Protein AF-A0AAV6VQJ6-F1 (afdb_monomer_lite)

Foldseek 3Di:
DLPDADPDQPCDAPDDDDDPDDDDDDDPPDDPPDDPSNVRYNRVSNVCVVLVADPVCVVPDPVCLVVDPSNVVVVVSVVPPDVDVCVVVVVVVVVVVCVVVQPDDVSVVVVVVVVVVVCVVVPDNPDDPPPDD

pLDDT: mean 76.26, std 13.84, range [36.31, 96.25]

Radius of gyration: 20.26 Å; chains: 1; bounding box: 45×43×51 Å

Secondary structure (DSSP, 8-state):
--S---SS--SS-SS--BTTBSS----TT--TT--GGGG--GGGGHHHHHTT---GGGGS-GGGGGG-HHHHHHHHHHHHS----HHHHHHHHHHHHHHHH-SSHHHHHHHHHHHHHHHHHS--TTSPPPP--

Organism: NCBI:txid931172

Structure (mmCIF, N/CA/C/O backbone):
data_AF-A0AAV6VQJ6-F1
#
_entry.id   AF-A0AAV6VQJ6-F1
#
loop_
_atom_site.group_PDB
_atom_site.id
_atom_site.type_symbol
_atom_site.label_atom_id
_atom_site.label_alt_id
_atom_site.label_comp_id
_atom_site.label_asym_id
_atom_site.label_entity_id
_atom_site.label_seq_id
_atom_site.pdbx_PDB_ins_code
_atom_site.Cartn_x
_atom_site.Cartn_y
_atom_site.Cartn_z
_atom_site.occupancy
_atom_site.B_iso_or_equiv
_atom_site.auth_seq_id
_atom_site.auth_comp_id
_atom_site.auth_asym_id
_atom_site.auth_atom_id
_atom_site.pdbx_PDB_model_num
ATOM 1 N N . MET A 1 1 ? 13.863 0.541 -2.433 1.00 48.75 1 MET A N 1
ATOM 2 C CA . MET A 1 1 ? 13.119 -0.303 -3.392 1.00 48.75 1 MET A CA 1
ATOM 3 C C . MET A 1 1 ? 12.646 -1.558 -2.676 1.00 48.75 1 MET A C 1
ATOM 5 O O . MET A 1 1 ? 13.287 -1.912 -1.695 1.00 48.75 1 MET A O 1
ATOM 9 N N . LEU A 1 2 ? 11.518 -2.156 -3.088 1.00 57.62 2 LEU A N 1
ATOM 10 C CA . LEU A 1 2 ? 10.940 -3.379 -2.498 1.00 57.62 2 LEU A CA 1
ATOM 11 C C . LEU A 1 2 ? 12.038 -4.437 -2.327 1.00 57.62 2 LEU A C 1
ATOM 13 O O . LEU A 1 2 ? 12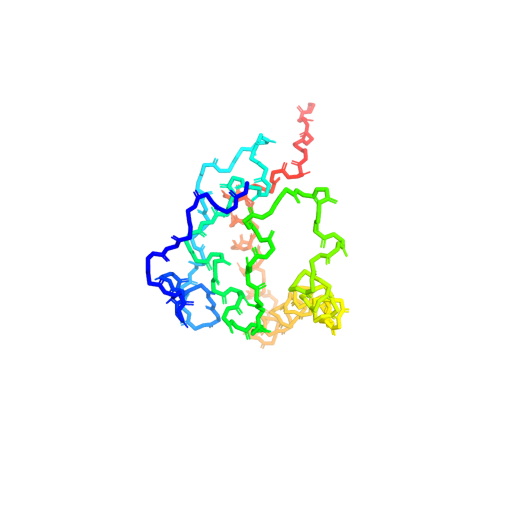.526 -4.978 -3.311 1.00 57.62 2 LEU A O 1
ATOM 17 N N . THR A 1 3 ? 12.487 -4.658 -1.092 1.00 57.19 3 THR A N 1
ATOM 18 C CA . THR A 1 3 ? 13.879 -5.062 -0.847 1.00 57.19 3 THR A CA 1
ATOM 19 C C . THR A 1 3 ? 14.221 -6.469 -1.321 1.00 57.19 3 THR A C 1
ATOM 21 O O . THR A 1 3 ? 15.392 -6.746 -1.526 1.00 57.19 3 THR A O 1
ATOM 24 N N . VAL A 1 4 ? 13.232 -7.339 -1.537 1.00 64.50 4 VAL A N 1
ATOM 25 C CA . VAL A 1 4 ? 13.385 -8.643 -2.198 1.00 64.50 4 VAL A CA 1
ATOM 26 C C . VAL A 1 4 ? 12.017 -9.032 -2.769 1.00 64.50 4 VAL A C 1
ATOM 28 O O . VAL A 1 4 ? 11.021 -8.994 -2.035 1.00 64.50 4 VAL A O 1
ATOM 31 N N . LYS A 1 5 ? 11.943 -9.393 -4.058 1.00 72.94 5 LYS A N 1
ATOM 32 C CA . LYS A 1 5 ? 10.757 -10.071 -4.605 1.00 72.94 5 LYS A CA 1
ATOM 33 C C . LYS A 1 5 ? 10.690 -11.470 -3.981 1.00 72.94 5 LYS A C 1
ATOM 35 O O . LYS A 1 5 ? 11.670 -12.196 -4.098 1.00 72.94 5 LYS A O 1
ATOM 40 N N . PRO A 1 6 ? 9.602 -11.848 -3.290 1.00 73.81 6 PRO A N 1
ATOM 41 C CA . PRO A 1 6 ? 9.490 -13.189 -2.730 1.00 73.81 6 PRO A CA 1
ATOM 42 C C . PRO A 1 6 ? 9.526 -14.245 -3.842 1.00 73.81 6 PRO A C 1
ATOM 44 O O . PRO A 1 6 ? 8.965 -14.025 -4.914 1.00 73.81 6 PRO A O 1
ATOM 47 N N . ASP A 1 7 ? 10.158 -15.389 -3.565 1.00 72.62 7 ASP A N 1
ATOM 48 C CA . ASP A 1 7 ? 10.322 -16.489 -4.532 1.00 72.62 7 ASP A CA 1
ATOM 49 C C . ASP A 1 7 ? 8.979 -17.054 -5.018 1.00 72.62 7 ASP A C 1
ATOM 51 O O . ASP A 1 7 ? 8.844 -17.502 -6.154 1.00 72.62 7 ASP A O 1
ATOM 55 N N . THR A 1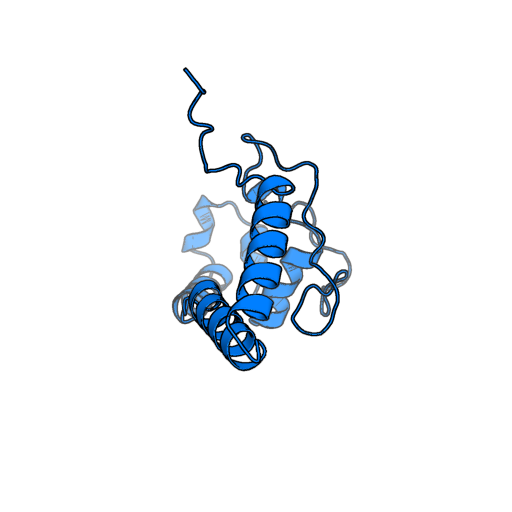 8 ? 7.964 -17.005 -4.155 1.00 72.81 8 THR A N 1
ATOM 56 C CA . THR A 1 8 ? 6.573 -17.320 -4.481 1.00 72.81 8 THR A CA 1
ATOM 57 C C . THR A 1 8 ? 5.748 -16.044 -4.556 1.00 72.81 8 THR A C 1
ATOM 59 O O . THR A 1 8 ? 5.759 -15.249 -3.609 1.00 72.81 8 THR A O 1
ATOM 62 N N . ASP A 1 9 ? 4.976 -15.889 -5.633 1.00 71.69 9 ASP A N 1
ATOM 63 C CA . ASP A 1 9 ? 4.040 -14.776 -5.780 1.00 71.69 9 ASP A CA 1
ATOM 64 C C . ASP A 1 9 ? 3.060 -14.731 -4.598 1.00 71.69 9 ASP A C 1
ATOM 66 O O . ASP A 1 9 ? 2.404 -15.717 -4.248 1.00 71.69 9 ASP A O 1
ATOM 70 N N . VAL A 1 10 ? 2.964 -13.560 -3.965 1.00 76.88 10 VAL A N 1
ATOM 71 C CA . VAL A 1 10 ? 2.080 -13.339 -2.817 1.00 76.88 10 VAL A CA 1
ATOM 72 C C . VAL A 1 10 ? 0.656 -13.163 -3.331 1.00 76.88 10 VAL A C 1
ATOM 74 O O . VAL A 1 10 ? 0.253 -12.072 -3.727 1.00 76.88 10 VAL A O 1
ATOM 77 N N . THR A 1 11 ? -0.111 -14.249 -3.316 1.00 77.44 11 THR A N 1
ATOM 78 C CA . THR A 1 11 ? -1.537 -14.257 -3.685 1.00 77.44 11 THR A CA 1
ATOM 79 C C . THR A 1 11 ? -2.454 -13.981 -2.497 1.00 77.44 11 THR A C 1
ATOM 81 O O . THR A 1 11 ? -3.617 -13.634 -2.682 1.00 77.44 11 THR A O 1
ATOM 84 N N . ILE A 1 12 ? -1.947 -14.127 -1.270 1.00 79.06 12 ILE A N 1
ATOM 85 C CA . ILE A 1 12 ? -2.665 -13.867 -0.019 1.00 79.06 12 ILE A CA 1
ATOM 86 C C . ILE A 1 12 ? -1.676 -13.221 0.972 1.00 79.06 12 ILE A C 1
ATOM 88 O O . ILE A 1 12 ? -0.579 -13.757 1.141 1.00 79.06 12 ILE A O 1
ATOM 92 N N . PRO A 1 13 ? -2.036 -12.118 1.659 1.00 74.50 13 PRO A N 1
ATOM 93 C CA . PRO A 1 13 ? -1.202 -11.525 2.706 1.00 74.50 13 PRO A CA 1
ATOM 94 C C . PRO A 1 13 ? -0.948 -12.494 3.863 1.00 74.50 13 PRO A C 1
ATOM 96 O O . PRO A 1 13 ? -1.869 -13.178 4.318 1.00 74.50 13 PRO A O 1
ATOM 99 N N . THR A 1 14 ? 0.281 -12.505 4.385 1.00 72.19 14 THR A N 1
ATOM 100 C CA . THR A 1 14 ? 0.636 -13.317 5.560 1.00 72.19 14 THR A CA 1
ATOM 101 C C . THR A 1 14 ? -0.066 -12.831 6.823 1.00 72.19 14 THR A C 1
ATOM 103 O O . THR A 1 14 ? -0.502 -13.647 7.633 1.00 72.19 14 THR A O 1
ATOM 106 N N . ASN A 1 15 ? -0.249 -11.516 6.967 1.00 66.25 15 ASN A N 1
ATOM 107 C CA . ASN A 1 15 ? -1.065 -10.944 8.028 1.00 66.25 15 ASN A CA 1
ATOM 108 C C . ASN A 1 15 ? -2.333 -10.307 7.452 1.00 66.25 15 ASN A C 1
ATOM 110 O O . ASN A 1 15 ? -2.285 -9.295 6.754 1.00 66.25 15 ASN A O 1
ATOM 114 N N . ARG A 1 16 ? -3.495 -10.881 7.775 1.00 61.31 16 ARG A N 1
ATOM 115 C CA . ARG A 1 16 ? -4.797 -10.295 7.436 1.00 61.31 16 ARG A CA 1
ATOM 116 C C . ARG A 1 16 ? -5.187 -9.301 8.522 1.00 61.31 16 ARG A C 1
ATOM 118 O O . ARG A 1 16 ? -5.637 -9.701 9.590 1.00 61.31 16 ARG A O 1
ATOM 125 N N . PHE A 1 17 ? -5.014 -8.013 8.255 1.00 58.94 17 PHE A N 1
ATOM 126 C CA . PHE A 1 17 ? -5.542 -6.952 9.109 1.00 58.94 17 PHE A CA 1
ATOM 127 C C . PHE A 1 17 ? -6.772 -6.346 8.422 1.00 58.94 17 PHE A C 1
ATOM 129 O O . PHE A 1 17 ? -6.664 -5.842 7.306 1.00 58.94 17 PHE A O 1
ATOM 136 N N . GLY A 1 18 ? -7.951 -6.443 9.044 1.00 55.69 18 GLY A N 1
ATOM 137 C CA . GLY A 1 18 ? -9.218 -6.041 8.422 1.00 55.69 18 GLY A CA 1
ATOM 138 C C . GLY A 1 18 ? -10.445 -6.284 9.304 1.00 55.69 18 GLY A C 1
ATOM 139 O O . GLY A 1 18 ? -10.330 -6.826 10.398 1.00 55.69 18 GLY A O 1
ATOM 140 N N . THR A 1 19 ? -11.618 -5.874 8.813 1.00 45.75 19 THR A N 1
ATOM 141 C CA . THR A 1 19 ? -12.897 -5.708 9.543 1.00 45.75 19 THR A CA 1
ATOM 142 C C . THR A 1 19 ? -13.472 -6.962 10.211 1.00 45.75 19 THR A C 1
ATOM 144 O O . THR A 1 19 ? -14.420 -6.845 10.978 1.00 45.75 19 THR A O 1
ATOM 147 N N . GLU A 1 20 ? -12.891 -8.138 9.978 1.00 42.81 20 GLU A N 1
ATOM 148 C CA . GLU A 1 20 ? -13.287 -9.405 10.614 1.00 42.81 20 GLU A CA 1
ATOM 149 C C . GLU A 1 20 ? -12.220 -9.980 11.563 1.00 42.81 20 GLU A C 1
ATOM 151 O O . GLU A 1 20 ? -12.484 -10.953 12.265 1.00 42.81 20 GLU A O 1
ATOM 156 N N . PHE A 1 21 ? -11.017 -9.393 11.631 1.00 47.81 21 PHE A N 1
ATOM 157 C CA . PHE A 1 21 ? -9.884 -9.987 12.345 1.00 47.81 21 PHE A CA 1
ATOM 158 C C . PHE A 1 21 ? -9.074 -8.967 13.143 1.00 47.81 21 PHE A C 1
ATOM 160 O O . PHE A 1 21 ? -8.185 -8.312 12.606 1.00 47.81 21 PHE A O 1
ATOM 167 N N . GLY A 1 22 ? -9.327 -8.949 14.458 1.00 54.16 22 GLY A N 1
ATOM 168 C CA . GLY A 1 22 ? -8.440 -8.411 15.494 1.00 54.16 22 GLY A CA 1
ATOM 169 C C . GLY A 1 22 ? -8.073 -6.926 15.378 1.00 54.16 22 GLY A C 1
ATOM 170 O O . GLY A 1 22 ? -8.312 -6.251 14.382 1.00 54.16 22 GLY A O 1
ATOM 171 N N . LYS A 1 23 ? -7.453 -6.380 16.430 1.00 59.12 23 LYS A N 1
ATOM 172 C CA . LYS A 1 23 ? -6.826 -5.059 16.315 1.00 59.12 23 LYS A CA 1
ATOM 173 C C . LYS A 1 23 ? -5.618 -5.176 15.368 1.00 59.12 23 LYS A C 1
ATOM 175 O O . LYS A 1 23 ? -4.791 -6.069 15.593 1.00 59.12 23 LYS A O 1
ATOM 180 N N . PRO A 1 24 ? -5.477 -4.308 14.345 1.00 62.88 24 PRO A N 1
ATOM 181 C CA . PRO A 1 24 ? -4.275 -4.276 13.523 1.00 62.88 24 PRO A CA 1
ATOM 182 C C . PRO A 1 24 ? -3.044 -4.096 14.415 1.00 62.88 24 PRO A C 1
ATOM 184 O O . PRO A 1 24 ? -3.009 -3.224 15.287 1.00 62.88 24 PRO A O 1
ATOM 187 N N . LYS A 1 25 ? -2.037 -4.953 14.224 1.00 66.31 25 LYS A N 1
ATOM 188 C CA . LYS A 1 25 ? -0.772 -4.845 14.952 1.00 66.31 25 LYS A CA 1
ATOM 189 C C . LYS A 1 25 ? 0.105 -3.838 14.229 1.00 66.31 25 LYS A C 1
ATOM 191 O O . LYS A 1 25 ? 0.713 -4.156 13.211 1.00 66.31 25 LYS A O 1
ATOM 196 N N . PHE A 1 26 ? 0.153 -2.622 14.753 1.00 69.31 26 PHE A N 1
ATOM 197 C CA . PHE A 1 26 ? 1.075 -1.614 14.253 1.00 69.31 26 PHE A CA 1
ATOM 198 C C . PHE A 1 26 ? 2.511 -1.947 14.681 1.00 69.31 26 PHE A C 1
ATOM 200 O O . PHE A 1 26 ? 2.711 -2.426 15.802 1.00 69.31 26 PHE A O 1
ATOM 207 N N . PRO A 1 27 ? 3.518 -1.701 13.824 1.00 72.75 27 PRO A N 1
ATOM 208 C CA . PRO A 1 27 ? 4.910 -1.858 14.213 1.00 72.75 27 PRO A CA 1
ATOM 209 C C . PRO A 1 27 ? 5.240 -0.921 15.380 1.00 72.75 27 PRO A C 1
ATOM 211 O O . PRO A 1 27 ? 5.010 0.284 15.309 1.00 72.75 27 PRO A O 1
ATOM 214 N N . THR A 1 28 ? 5.807 -1.465 16.454 1.00 72.06 28 THR A N 1
ATOM 215 C CA . THR A 1 28 ? 6.199 -0.698 17.650 1.00 72.06 28 THR A CA 1
ATOM 216 C C . THR A 1 28 ? 7.468 0.132 17.443 1.00 72.06 28 THR A C 1
ATOM 218 O O . THR A 1 28 ? 7.816 0.952 18.284 1.00 72.06 28 THR A O 1
ATOM 221 N N . THR A 1 29 ? 8.169 -0.082 16.331 1.00 76.00 29 THR A N 1
ATOM 222 C CA . THR A 1 29 ? 9.465 0.520 15.994 1.00 76.00 29 THR A CA 1
ATOM 223 C C . THR A 1 29 ? 9.360 1.726 15.057 1.00 76.00 29 THR A C 1
ATOM 225 O O . THR A 1 29 ? 10.382 2.176 14.544 1.00 76.00 29 THR A O 1
ATOM 228 N N . ILE A 1 30 ? 8.156 2.263 14.815 1.00 82.31 30 ILE A N 1
ATOM 229 C CA . ILE A 1 30 ? 7.991 3.477 14.002 1.00 82.31 30 ILE A CA 1
ATOM 230 C C . ILE A 1 30 ? 8.546 4.677 14.776 1.00 82.31 30 ILE A C 1
ATOM 232 O O . ILE A 1 30 ? 8.050 5.034 15.844 1.00 82.31 30 ILE A O 1
ATOM 236 N N . THR A 1 31 ? 9.558 5.322 14.208 1.00 83.94 31 THR A N 1
ATOM 237 C CA . THR A 1 31 ? 10.186 6.544 14.714 1.00 83.94 31 THR A CA 1
ATOM 238 C C . THR A 1 31 ? 9.981 7.695 13.725 1.00 83.94 31 THR A C 1
ATOM 240 O O . THR A 1 31 ? 9.446 7.521 12.631 1.00 83.94 31 THR A O 1
ATOM 243 N N . LEU A 1 32 ? 10.432 8.901 14.084 1.00 82.38 32 LEU A N 1
ATOM 244 C CA . LEU A 1 32 ? 10.396 10.061 13.181 1.00 82.38 32 LEU A CA 1
ATOM 245 C C . LEU A 1 32 ? 11.286 9.898 11.935 1.00 82.38 32 LEU A C 1
ATOM 247 O O . LEU A 1 32 ? 11.075 10.604 10.954 1.00 82.38 32 LEU A O 1
ATOM 251 N N . SER A 1 33 ? 12.264 8.987 11.960 1.00 85.94 33 SER A N 1
ATOM 252 C CA . SER A 1 33 ? 13.122 8.680 10.808 1.00 85.94 33 SER A CA 1
ATOM 253 C C . SER A 1 33 ? 12.565 7.568 9.915 1.00 85.94 33 SER A C 1
ATOM 255 O O . SER A 1 33 ? 13.121 7.309 8.849 1.00 85.94 33 SER A O 1
ATOM 257 N N . THR A 1 34 ? 11.472 6.913 10.317 1.00 85.50 34 THR A N 1
ATOM 258 C CA . THR A 1 34 ? 10.802 5.883 9.520 1.00 85.50 34 THR A CA 1
ATOM 259 C C . THR A 1 34 ? 10.214 6.501 8.250 1.00 85.50 34 THR A C 1
ATOM 261 O O . THR A 1 34 ? 9.273 7.293 8.291 1.00 85.50 34 THR A O 1
ATOM 264 N N . THR A 1 35 ? 10.756 6.116 7.097 1.00 86.75 35 THR A N 1
ATOM 265 C CA . THR A 1 35 ? 10.249 6.488 5.770 1.00 86.75 35 THR A CA 1
ATOM 266 C C . THR A 1 35 ? 9.237 5.459 5.266 1.00 86.75 35 THR A C 1
ATOM 268 O O . THR A 1 35 ? 9.210 4.321 5.733 1.00 86.75 35 THR A O 1
ATOM 271 N N . LEU A 1 36 ? 8.443 5.796 4.245 1.00 81.69 36 LEU A N 1
ATOM 272 C CA . LEU A 1 36 ? 7.542 4.819 3.613 1.00 81.69 36 LEU A CA 1
ATOM 273 C C . LEU A 1 36 ? 8.289 3.573 3.123 1.00 81.69 36 LEU A C 1
ATOM 275 O O . LEU A 1 36 ? 7.802 2.463 3.298 1.00 81.69 36 LEU A O 1
ATOM 279 N N . SER A 1 37 ? 9.498 3.744 2.580 1.00 82.62 37 SER A N 1
ATOM 280 C CA . SER A 1 37 ? 10.328 2.627 2.124 1.00 82.62 37 SER A CA 1
ATOM 281 C C . SER A 1 37 ? 10.710 1.659 3.245 1.00 82.62 37 SER A C 1
ATOM 283 O O . SER A 1 37 ? 10.838 0.470 2.980 1.00 82.62 37 SER A O 1
ATOM 285 N N . SER A 1 38 ? 10.836 2.130 4.489 1.00 84.06 38 SER A N 1
ATOM 286 C CA . SER A 1 38 ? 11.120 1.268 5.646 1.00 84.06 38 SER A CA 1
ATOM 287 C C . SER A 1 38 ? 9.926 0.414 6.095 1.00 84.06 38 SER A C 1
ATOM 289 O O . SER A 1 38 ? 10.107 -0.546 6.837 1.00 84.06 38 SER A O 1
ATOM 291 N N . LEU A 1 39 ? 8.714 0.737 5.629 1.00 83.69 39 LEU A N 1
ATOM 292 C CA . LEU A 1 39 ? 7.481 -0.004 5.923 1.00 83.69 39 LEU A CA 1
ATOM 293 C C . LEU A 1 39 ? 7.125 -1.026 4.836 1.00 83.69 39 LEU A C 1
ATOM 295 O O . LEU A 1 39 ? 6.190 -1.808 4.998 1.00 83.69 39 LEU A O 1
ATOM 299 N N . VAL A 1 40 ? 7.851 -1.007 3.719 1.00 84.31 40 VAL A N 1
ATOM 300 C CA . VAL A 1 40 ? 7.648 -1.938 2.615 1.00 84.31 40 VAL A CA 1
ATOM 301 C C . VAL A 1 40 ? 8.149 -3.321 3.028 1.00 84.31 40 VAL A C 1
ATOM 303 O O . VAL A 1 40 ? 9.310 -3.491 3.393 1.00 84.31 40 VAL A O 1
ATOM 306 N N . GLY A 1 41 ? 7.270 -4.317 2.956 1.00 82.56 41 GLY A N 1
ATOM 307 C CA . GLY A 1 41 ? 7.559 -5.691 3.361 1.00 82.56 41 GLY A CA 1
ATOM 308 C C . GLY A 1 41 ? 7.117 -6.714 2.321 1.00 82.56 41 GLY A C 1
ATOM 309 O O . GLY A 1 41 ? 6.705 -6.373 1.214 1.00 82.56 41 GLY A O 1
ATOM 310 N N . ARG A 1 42 ? 7.164 -7.998 2.694 1.00 83.19 42 ARG A N 1
ATOM 311 C CA . ARG A 1 42 ? 6.763 -9.101 1.806 1.00 83.19 42 ARG A CA 1
ATOM 312 C C . ARG A 1 42 ? 5.305 -8.972 1.351 1.00 83.19 42 ARG A C 1
ATOM 314 O O . ARG A 1 42 ? 5.020 -9.131 0.171 1.00 83.19 42 ARG A O 1
ATOM 321 N N . ASP A 1 43 ? 4.411 -8.598 2.264 1.00 84.56 43 ASP A N 1
ATOM 322 C CA . ASP A 1 43 ? 2.985 -8.420 1.964 1.00 84.56 43 ASP A CA 1
ATOM 323 C C . ASP A 1 43 ? 2.713 -7.220 1.040 1.00 84.56 43 ASP A C 1
ATOM 325 O O . ASP A 1 43 ? 1.679 -7.190 0.381 1.00 84.56 43 ASP A O 1
ATOM 329 N N . SER A 1 44 ? 3.639 -6.260 0.907 1.00 86.12 44 SER A N 1
ATOM 330 C CA . SER A 1 44 ? 3.484 -5.146 -0.040 1.00 86.12 44 SER A CA 1
ATOM 331 C C . SER A 1 44 ? 3.421 -5.622 -1.493 1.00 86.12 44 SER A C 1
ATOM 333 O O . SER A 1 44 ? 2.828 -4.942 -2.323 1.00 86.12 44 SER A O 1
ATOM 335 N N . TRP A 1 45 ? 3.960 -6.806 -1.804 1.00 87.62 45 TRP A N 1
ATOM 336 C CA . TRP A 1 45 ? 3.863 -7.410 -3.134 1.00 87.62 45 TRP A CA 1
ATOM 337 C C . TRP A 1 45 ? 2.442 -7.851 -3.504 1.00 87.62 45 TRP A C 1
ATOM 339 O O . TRP A 1 45 ? 2.125 -7.944 -4.689 1.00 87.62 45 TRP A O 1
ATOM 349 N N . PHE A 1 46 ? 1.559 -8.049 -2.519 1.00 87.81 46 PHE A N 1
ATOM 350 C CA . PHE A 1 46 ? 0.168 -8.435 -2.760 1.00 87.81 46 PHE A CA 1
ATOM 351 C C . PHE A 1 46 ? -0.587 -7.416 -3.624 1.00 87.81 46 PHE A C 1
ATOM 353 O O . PHE A 1 46 ? -1.478 -7.796 -4.379 1.00 87.81 46 PHE A O 1
ATOM 360 N N . ILE A 1 47 ? -0.215 -6.129 -3.579 1.00 87.44 47 ILE A N 1
ATOM 361 C CA . ILE A 1 47 ? -0.880 -5.090 -4.376 1.00 87.44 47 ILE A CA 1
ATOM 362 C C . ILE A 1 47 ? -0.766 -5.345 -5.886 1.00 87.44 47 ILE A C 1
ATOM 364 O O . ILE A 1 47 ? -1.721 -5.094 -6.620 1.00 87.44 47 ILE A O 1
ATOM 368 N N . PHE A 1 48 ? 0.361 -5.902 -6.344 1.00 90.81 48 PHE A N 1
ATOM 369 C CA . PHE A 1 48 ? 0.572 -6.234 -7.754 1.00 90.81 48 PHE A CA 1
ATOM 370 C C . PHE A 1 48 ? -0.363 -7.358 -8.196 1.00 90.81 48 PHE A C 1
ATOM 372 O O . PHE A 1 48 ? -0.946 -7.286 -9.274 1.00 90.81 48 PHE A O 1
ATOM 379 N N . HIS A 1 49 ? -0.581 -8.353 -7.334 1.00 89.81 49 HIS A N 1
ATOM 380 C CA . HIS A 1 49 ? -1.558 -9.407 -7.583 1.00 89.81 49 HIS A CA 1
ATOM 381 C C . HIS A 1 49 ? -2.994 -8.859 -7.568 1.00 89.81 49 HIS A C 1
ATOM 383 O O . HIS A 1 49 ? -3.740 -9.051 -8.528 1.00 89.81 49 HIS A O 1
ATOM 389 N N . LEU A 1 50 ? -3.360 -8.132 -6.506 1.00 89.19 50 LEU A N 1
ATOM 390 C CA . LEU A 1 50 ? -4.709 -7.609 -6.281 1.00 89.19 50 LEU A CA 1
ATOM 391 C C . LEU A 1 50 ? -5.184 -6.704 -7.425 1.00 89.19 50 LEU A C 1
ATOM 393 O O . LEU A 1 50 ? -6.317 -6.825 -7.883 1.00 89.19 50 LEU A O 1
ATOM 397 N N . LEU A 1 51 ? -4.310 -5.812 -7.892 1.00 90.56 51 LEU A N 1
ATOM 398 C CA . LEU A 1 51 ? -4.616 -4.841 -8.943 1.00 90.56 51 LEU A CA 1
ATOM 399 C C . LEU A 1 51 ? -4.182 -5.306 -10.342 1.00 90.56 51 LEU A C 1
ATOM 401 O O . LEU A 1 51 ? -4.326 -4.556 -11.308 1.00 90.56 51 LEU A O 1
ATOM 405 N N . LYS A 1 52 ? -3.663 -6.538 -10.466 1.00 91.94 52 LYS A N 1
ATOM 406 C CA . LYS A 1 52 ? -3.139 -7.112 -11.717 1.00 91.94 52 LYS A CA 1
ATOM 407 C C . LYS A 1 52 ? -2.137 -6.175 -12.405 1.00 91.94 52 LYS A C 1
ATOM 409 O O . LYS A 1 52 ? -2.322 -5.788 -13.563 1.00 91.94 52 LYS A O 1
ATOM 414 N N . LEU A 1 53 ? -1.113 -5.768 -11.661 1.00 93.38 53 LEU A N 1
ATOM 415 C CA . LEU A 1 53 ? -0.034 -4.892 -12.116 1.00 93.38 53 LEU A CA 1
ATOM 416 C C . LEU A 1 53 ? 1.192 -5.729 -12.482 1.00 93.38 53 LEU A C 1
ATOM 418 O O . LEU A 1 53 ? 1.566 -6.636 -11.738 1.00 93.38 53 LEU A O 1
ATOM 422 N N . ASP A 1 54 ? 1.845 -5.393 -13.594 1.00 92.94 54 ASP A N 1
ATOM 423 C CA . ASP A 1 54 ? 3.139 -5.975 -13.944 1.00 92.94 54 ASP A CA 1
ATOM 424 C C . ASP A 1 54 ? 4.250 -5.258 -13.161 1.00 92.94 54 ASP A C 1
ATOM 426 O O . ASP A 1 54 ? 4.377 -4.035 -13.207 1.00 92.94 54 ASP A O 1
ATOM 430 N N . SER A 1 55 ? 5.048 -6.022 -12.416 1.00 91.25 55 SER A N 1
ATOM 431 C CA . SER A 1 55 ? 6.109 -5.499 -11.558 1.00 91.25 55 SER A CA 1
ATOM 432 C C . SER A 1 55 ? 7.466 -5.375 -12.259 1.00 91.25 55 SER A C 1
ATOM 434 O O . SER A 1 55 ? 8.439 -5.042 -11.588 1.00 91.25 55 SER A O 1
ATOM 436 N N . LYS A 1 56 ? 7.574 -5.691 -13.559 1.00 91.31 56 LYS A N 1
ATOM 437 C CA . LYS A 1 56 ? 8.858 -5.701 -14.291 1.00 91.31 56 LYS A CA 1
ATOM 438 C C . LYS A 1 56 ? 9.626 -4.389 -14.194 1.00 91.31 56 LYS A C 1
ATOM 440 O O . LYS A 1 56 ? 10.821 -4.426 -13.969 1.00 91.31 56 LYS A O 1
ATOM 445 N N . PHE A 1 57 ? 8.950 -3.243 -14.260 1.00 92.25 57 PHE A N 1
ATOM 446 C CA . PHE A 1 57 ? 9.622 -1.941 -14.156 1.00 92.25 57 PHE A CA 1
ATOM 447 C C . PHE A 1 57 ? 10.423 -1.759 -12.853 1.00 92.25 57 PHE A C 1
ATOM 449 O O . PHE A 1 57 ? 11.329 -0.942 -12.812 1.00 92.25 57 PHE A O 1
ATOM 456 N N . LEU A 1 58 ? 10.138 -2.523 -11.788 1.00 90.25 58 LEU A N 1
ATOM 457 C CA . LEU A 1 58 ? 10.907 -2.456 -10.542 1.00 90.25 58 LEU A CA 1
ATOM 458 C C . LEU A 1 58 ? 12.350 -2.966 -10.672 1.00 90.25 58 LEU A C 1
ATOM 460 O O . LEU A 1 58 ? 13.126 -2.748 -9.743 1.00 90.25 58 LEU A O 1
ATOM 464 N N . THR A 1 59 ? 12.689 -3.680 -11.752 1.00 90.06 59 THR A N 1
ATOM 465 C CA . THR A 1 59 ? 14.065 -4.122 -12.033 1.00 90.06 59 THR A CA 1
ATOM 466 C C . THR A 1 59 ? 14.879 -3.084 -12.792 1.00 90.06 59 THR A C 1
ATOM 468 O O . THR A 1 59 ? 16.091 -3.239 -12.885 1.00 90.06 59 THR A O 1
ATOM 471 N N . GLU A 1 60 ? 14.223 -2.051 -13.317 1.00 90.25 60 GLU A N 1
ATOM 472 C CA . GLU A 1 60 ? 14.855 -0.966 -14.058 1.00 90.25 60 GLU A CA 1
ATOM 473 C C . GLU A 1 60 ? 15.174 0.213 -13.135 1.00 90.25 60 GLU A C 1
ATOM 475 O O . GLU A 1 60 ? 14.519 0.421 -12.101 1.00 90.25 60 GLU A O 1
ATOM 480 N N . ASP A 1 61 ? 16.154 1.014 -13.549 1.00 91.19 61 ASP A N 1
ATOM 481 C CA . ASP A 1 61 ? 16.471 2.284 -12.904 1.00 91.19 61 ASP A CA 1
ATOM 482 C C . ASP A 1 61 ? 15.258 3.221 -12.929 1.00 91.19 61 ASP A C 1
ATOM 484 O O . ASP A 1 61 ? 14.457 3.222 -13.866 1.00 91.19 61 ASP A O 1
ATOM 488 N N . ILE A 1 62 ? 15.112 4.028 -11.877 1.00 89.75 62 ILE A N 1
ATOM 489 C CA . ILE A 1 62 ? 13.938 4.891 -11.669 1.00 89.75 62 ILE A CA 1
ATOM 490 C C . ILE A 1 62 ? 13.772 5.871 -12.834 1.00 89.75 62 ILE A C 1
ATOM 492 O O . ILE A 1 62 ? 12.653 6.181 -13.240 1.00 89.75 62 ILE A O 1
ATOM 496 N N . GLU A 1 63 ? 14.890 6.330 -13.386 1.00 95.38 63 GLU A N 1
ATOM 497 C CA . GLU A 1 63 ? 14.969 7.218 -14.536 1.00 95.38 63 GLU A CA 1
ATOM 498 C C . GLU A 1 63 ? 14.352 6.599 -15.797 1.00 95.38 63 GLU A C 1
ATOM 500 O O . GLU A 1 63 ? 13.851 7.350 -16.625 1.00 95.38 63 GLU A O 1
ATOM 505 N N . MET A 1 64 ? 14.340 5.263 -15.905 1.00 94.19 64 MET A N 1
ATOM 506 C CA . MET A 1 64 ? 13.819 4.501 -17.049 1.00 94.19 64 MET A CA 1
ATOM 507 C C . MET A 1 64 ? 12.347 4.088 -16.894 1.00 94.19 64 MET A C 1
ATOM 509 O O . MET A 1 64 ? 11.741 3.493 -17.792 1.00 94.19 64 MET A O 1
ATOM 513 N N . TRP A 1 65 ? 11.747 4.331 -15.725 1.00 94.81 65 TRP A N 1
ATOM 514 C CA . TRP A 1 65 ? 10.355 3.961 -15.470 1.00 94.81 65 TRP A CA 1
ATOM 515 C C . TRP A 1 65 ? 9.369 4.625 -16.438 1.00 94.81 65 TRP A C 1
ATOM 517 O O . TRP A 1 65 ? 8.459 3.926 -16.889 1.00 94.81 65 TRP A O 1
ATOM 527 N N . PRO A 1 66 ? 9.506 5.916 -16.804 1.00 95.50 66 PRO A N 1
ATOM 528 C CA . PRO A 1 66 ? 8.600 6.553 -17.755 1.00 95.50 66 PRO A CA 1
ATOM 529 C C . PRO A 1 66 ? 8.555 5.862 -19.124 1.00 95.50 66 PRO A C 1
ATOM 531 O O . PRO A 1 66 ? 7.506 5.886 -19.766 1.00 95.50 66 PRO A O 1
ATOM 534 N N . GLU A 1 67 ? 9.641 5.219 -19.560 1.00 95.38 67 GLU A N 1
ATOM 535 C CA . GLU A 1 67 ? 9.711 4.451 -20.807 1.00 95.38 67 GLU A CA 1
ATOM 536 C C . GLU A 1 67 ? 9.182 3.012 -20.669 1.00 95.38 67 GLU A C 1
ATOM 538 O O . GLU A 1 67 ? 8.866 2.361 -21.668 1.00 95.38 67 GLU A O 1
ATOM 543 N N . CYS A 1 68 ? 9.049 2.496 -19.445 1.00 95.81 68 CYS A N 1
ATOM 544 C CA . CYS A 1 68 ? 8.593 1.133 -19.197 1.00 95.81 68 CYS A CA 1
ATOM 545 C C . CYS A 1 68 ? 7.078 0.989 -19.402 1.00 95.81 68 CYS A C 1
ATOM 547 O O . CYS A 1 68 ? 6.275 1.512 -18.627 1.00 95.81 68 CYS A O 1
ATOM 549 N N . ALA A 1 69 ? 6.664 0.151 -20.357 1.00 96.25 69 ALA A N 1
ATOM 550 C CA . ALA A 1 69 ? 5.246 -0.146 -20.597 1.00 96.25 69 ALA A CA 1
ATOM 551 C C . ALA A 1 69 ? 4.516 -0.664 -19.338 1.00 96.25 69 ALA A C 1
ATOM 553 O O . ALA A 1 69 ? 3.400 -0.237 -19.045 1.00 96.25 69 ALA A O 1
ATOM 554 N N . SER A 1 70 ? 5.168 -1.522 -18.540 1.00 95.12 70 SER A N 1
ATOM 555 C CA . SER A 1 70 ? 4.607 -2.028 -17.278 1.00 95.12 7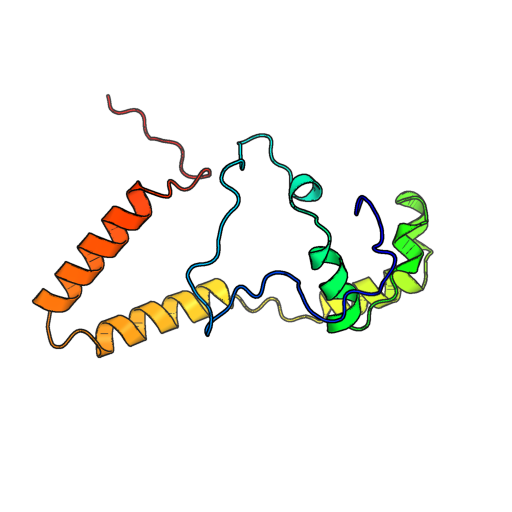0 SER A CA 1
ATOM 556 C C . SER A 1 70 ? 4.380 -0.926 -16.239 1.00 95.12 70 SER A C 1
ATOM 558 O O . SER A 1 70 ? 3.419 -0.997 -15.477 1.00 95.12 70 SER A O 1
ATOM 560 N N . TYR A 1 71 ? 5.235 0.105 -16.213 1.00 95.56 71 TYR A N 1
ATOM 561 C CA . TYR A 1 71 ? 5.051 1.256 -15.328 1.00 95.56 71 TYR A CA 1
ATOM 562 C C . TYR A 1 71 ? 3.893 2.130 -15.804 1.00 95.56 71 TYR A C 1
ATOM 564 O O . TYR A 1 71 ? 3.023 2.469 -15.007 1.00 95.56 71 TYR A O 1
ATOM 572 N N . GLN A 1 72 ? 3.846 2.455 -17.100 1.00 96.06 72 GLN A N 1
ATOM 573 C CA . GLN A 1 72 ? 2.779 3.274 -17.682 1.00 96.06 72 GLN A CA 1
ATOM 574 C C . GLN A 1 72 ? 1.398 2.646 -17.448 1.00 96.06 72 GLN A C 1
ATOM 576 O O . GLN A 1 72 ? 0.477 3.321 -16.985 1.00 96.06 72 GLN A O 1
ATOM 581 N N . GLU A 1 73 ? 1.258 1.340 -17.689 1.00 95.62 73 GLU A N 1
ATOM 582 C CA . GLU A 1 73 ? 0.010 0.616 -17.430 1.00 95.62 73 GLU A CA 1
ATOM 583 C C . GLU A 1 73 ? -0.348 0.623 -15.937 1.00 95.62 73 GLU A C 1
ATOM 585 O O . GLU A 1 73 ? -1.501 0.871 -15.569 1.00 95.62 73 GLU A O 1
ATOM 590 N N . ALA A 1 74 ? 0.636 0.384 -15.063 1.00 94.62 74 ALA A N 1
ATOM 591 C CA . ALA A 1 74 ? 0.413 0.411 -13.625 1.00 94.62 74 ALA A CA 1
ATOM 592 C C . ALA A 1 74 ? 0.001 1.805 -13.128 1.00 94.62 74 ALA A C 1
ATOM 594 O O . ALA A 1 74 ? -0.913 1.916 -12.312 1.00 94.62 74 ALA A O 1
ATOM 595 N N . ALA A 1 75 ? 0.616 2.866 -13.652 1.00 93.38 75 ALA A N 1
ATOM 596 C CA . ALA A 1 75 ? 0.293 4.247 -13.324 1.00 93.38 75 ALA A CA 1
ATOM 597 C C . ALA A 1 75 ? -1.142 4.605 -13.733 1.00 93.38 75 ALA A C 1
ATOM 599 O O . ALA A 1 75 ? -1.877 5.157 -12.918 1.00 93.38 75 ALA A O 1
ATOM 600 N N . ILE A 1 76 ? -1.576 4.227 -14.942 1.00 94.50 76 ILE A N 1
ATOM 601 C CA . ILE A 1 76 ? -2.955 4.447 -15.412 1.00 94.50 76 ILE A CA 1
ATOM 602 C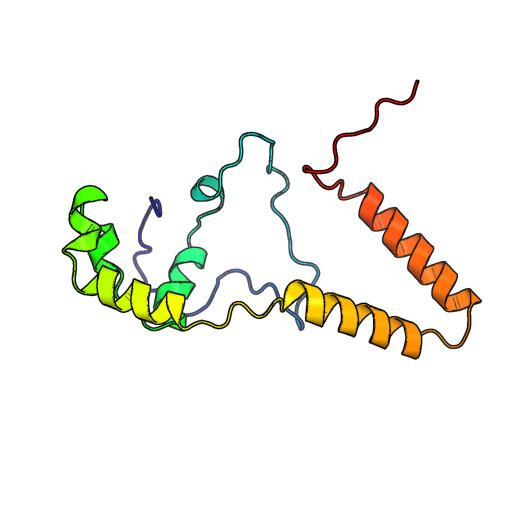 C . ILE A 1 76 ? -3.961 3.741 -14.495 1.00 94.50 76 ILE A C 1
ATOM 604 O O . ILE A 1 76 ? -4.951 4.340 -14.072 1.00 94.50 76 ILE A O 1
ATOM 608 N N . LYS A 1 77 ? -3.702 2.473 -14.150 1.00 92.56 77 LYS A N 1
ATOM 609 C CA . LYS A 1 77 ? -4.561 1.705 -13.236 1.00 92.56 77 LYS A CA 1
ATOM 610 C C . LYS A 1 77 ? -4.615 2.323 -11.842 1.00 92.56 77 LYS A C 1
ATOM 612 O O . LYS A 1 77 ? -5.685 2.381 -11.252 1.00 92.56 77 LYS A O 1
ATOM 617 N N . LEU A 1 78 ? -3.488 2.789 -11.309 1.00 89.88 78 LEU A N 1
ATOM 618 C CA . LEU A 1 78 ? -3.444 3.413 -9.986 1.00 89.88 78 LEU A CA 1
ATOM 619 C C . LEU A 1 78 ? -4.126 4.785 -9.966 1.00 89.88 78 LEU A C 1
ATOM 621 O O . LEU A 1 78 ? -4.785 5.108 -8.985 1.00 89.88 78 LEU A O 1
ATOM 625 N N . GLN A 1 79 ? -4.014 5.573 -11.037 1.00 89.69 79 GLN A N 1
ATOM 626 C CA . GLN A 1 79 ? -4.684 6.874 -11.155 1.00 89.69 79 GLN A CA 1
ATOM 627 C C . GLN A 1 79 ? -6.205 6.751 -11.302 1.00 89.69 79 GLN A C 1
ATOM 629 O O . GLN A 1 79 ? -6.925 7.672 -10.926 1.00 89.69 79 GLN A O 1
ATOM 634 N N . SER A 1 80 ? -6.702 5.630 -11.834 1.00 87.94 80 SER A N 1
ATOM 635 C CA . SER A 1 80 ? -8.142 5.370 -11.937 1.00 87.94 80 SER A CA 1
ATOM 636 C C . SER A 1 80 ? -8.759 4.839 -10.644 1.00 87.94 80 SER A C 1
ATOM 638 O O . SER A 1 80 ? -9.987 4.818 -10.520 1.00 87.94 80 SER A O 1
ATOM 640 N N . LEU A 1 81 ? -7.940 4.443 -9.661 1.00 84.81 81 LEU A N 1
ATOM 641 C CA . LEU A 1 81 ? -8.444 4.131 -8.333 1.00 84.81 81 LEU A CA 1
ATOM 642 C C . LEU A 1 81 ? -9.002 5.404 -7.717 1.00 84.81 81 LEU A C 1
ATOM 644 O O . LEU A 1 81 ? -8.278 6.358 -7.430 1.00 84.81 81 LEU A O 1
ATOM 648 N N . ASN A 1 82 ? -10.307 5.396 -7.472 1.00 75.56 82 ASN A N 1
ATOM 649 C CA . ASN A 1 82 ? -10.915 6.426 -6.662 1.00 75.56 82 ASN A CA 1
ATOM 650 C C . ASN A 1 82 ? -10.335 6.287 -5.251 1.00 75.56 82 ASN A C 1
ATOM 652 O O . ASN A 1 82 ? -10.670 5.342 -4.531 1.00 75.56 82 ASN A O 1
ATOM 656 N N . VAL A 1 83 ? -9.447 7.205 -4.863 1.00 67.81 83 VAL A N 1
ATOM 657 C CA . VAL A 1 83 ? -8.992 7.353 -3.476 1.00 67.81 83 VAL A CA 1
ATOM 658 C C . VAL A 1 83 ? -10.137 8.003 -2.709 1.00 67.81 83 VAL A C 1
ATOM 660 O O . VAL A 1 83 ? -10.053 9.134 -2.232 1.00 67.81 83 VAL A O 1
ATOM 663 N N . VAL A 1 84 ? -11.261 7.288 -2.649 1.00 55.97 84 VAL A N 1
ATOM 664 C CA . VAL A 1 84 ? -12.342 7.608 -1.738 1.00 55.97 84 VAL A CA 1
ATOM 665 C C . VAL A 1 84 ? -11.705 7.611 -0.368 1.00 55.97 84 VAL A C 1
ATOM 667 O O . VAL A 1 84 ? -10.875 6.752 -0.054 1.00 55.97 84 VAL A O 1
ATOM 670 N N . ASN A 1 85 ? -12.039 8.619 0.423 1.00 60.16 85 ASN A N 1
ATOM 671 C CA . ASN A 1 85 ? -11.550 8.779 1.776 1.00 60.16 85 ASN A CA 1
ATOM 672 C C . ASN A 1 85 ? -12.191 7.719 2.679 1.00 60.16 85 ASN A C 1
ATOM 674 O O . ASN A 1 85 ? -12.880 8.037 3.636 1.00 60.16 85 ASN A O 1
ATOM 678 N N . ASP A 1 86 ? -11.981 6.451 2.349 1.00 64.12 86 ASP A N 1
ATOM 679 C CA . ASP A 1 86 ? -12.524 5.269 2.986 1.00 64.12 86 ASP A CA 1
ATOM 680 C C . ASP A 1 86 ? -12.171 5.287 4.472 1.00 64.12 86 ASP A C 1
ATOM 682 O O . ASP A 1 86 ? -13.009 4.990 5.303 1.00 64.12 86 ASP A O 1
ATOM 686 N N . CYS A 1 87 ? -11.002 5.804 4.862 1.00 58.31 87 CYS A N 1
ATOM 687 C CA . CYS A 1 87 ? -10.709 6.055 6.273 1.00 58.31 87 CYS A CA 1
ATOM 688 C C . CYS A 1 87 ? -11.638 7.095 6.932 1.00 58.31 87 CYS A C 1
ATOM 690 O O . CYS A 1 87 ? -12.058 6.870 8.067 1.00 58.31 87 CYS A O 1
ATOM 692 N N . ALA A 1 88 ? -11.971 8.216 6.281 1.00 66.12 88 ALA A N 1
ATOM 693 C CA . ALA A 1 88 ? -12.909 9.188 6.851 1.00 66.12 88 ALA A CA 1
ATOM 694 C C . ALA A 1 88 ? -14.363 8.720 6.770 1.00 66.12 88 ALA A C 1
ATOM 696 O O . ALA A 1 88 ? -15.082 8.856 7.752 1.00 66.12 88 ALA A O 1
ATOM 697 N N . GLU A 1 89 ? -14.795 8.134 5.655 1.00 68.31 89 GLU A N 1
ATOM 698 C CA . GLU A 1 89 ? -16.142 7.578 5.497 1.00 68.31 89 GLU A CA 1
ATOM 699 C C . GLU A 1 89 ? -16.382 6.439 6.490 1.00 68.31 89 GLU A C 1
ATOM 701 O O . GLU A 1 89 ? -17.403 6.408 7.179 1.00 68.31 89 GLU A O 1
ATOM 706 N N . ARG A 1 90 ? -15.396 5.554 6.663 1.00 67.75 90 ARG A N 1
ATOM 707 C CA . ARG A 1 90 ? -15.416 4.493 7.673 1.00 67.75 90 ARG A CA 1
ATOM 708 C C . ARG A 1 90 ? -15.337 5.050 9.085 1.00 67.75 90 ARG A C 1
ATOM 710 O O . ARG A 1 90 ? -15.996 4.511 9.965 1.00 67.75 90 ARG A O 1
ATOM 717 N N . GLY A 1 91 ? -14.584 6.128 9.309 1.00 67.88 91 GLY A N 1
ATOM 718 C CA . GLY A 1 91 ? -14.563 6.849 10.582 1.00 67.88 91 GLY A CA 1
ATOM 719 C C . GLY A 1 91 ? -15.944 7.394 10.947 1.00 67.88 91 GLY A C 1
ATOM 720 O O . GLY A 1 91 ? -16.436 7.136 12.041 1.00 67.88 91 GLY A O 1
ATOM 721 N N . VAL A 1 92 ? -16.610 8.059 10.000 1.00 70.19 92 VAL A N 1
ATOM 722 C CA . VAL A 1 92 ? -17.978 8.571 10.157 1.00 70.19 92 VAL A CA 1
ATOM 723 C C . VAL A 1 92 ? -18.967 7.431 10.403 1.00 70.19 92 VAL A C 1
ATOM 725 O O . VAL A 1 92 ? -19.791 7.525 11.313 1.00 70.19 92 VAL A O 1
ATOM 728 N N . LYS A 1 93 ? -18.864 6.328 9.652 1.00 74.50 93 LYS A N 1
ATOM 729 C CA . LYS A 1 93 ? -19.723 5.151 9.827 1.00 74.50 93 LYS A CA 1
ATOM 730 C C . LYS A 1 93 ? -19.535 4.499 11.198 1.00 74.50 93 LYS A C 1
ATOM 732 O O . LYS A 1 93 ? -20.524 4.258 11.880 1.00 74.50 93 LYS A O 1
ATOM 737 N N . LEU A 1 94 ? -18.291 4.302 11.641 1.00 70.75 94 LEU A N 1
ATOM 738 C CA . LEU A 1 94 ? -17.966 3.789 12.977 1.00 70.75 94 LEU A CA 1
ATOM 739 C C . LEU A 1 94 ? -18.534 4.679 14.083 1.00 70.75 94 LEU A C 1
ATOM 741 O O . LEU A 1 94 ? -19.154 4.165 15.009 1.00 70.75 94 LEU A O 1
ATOM 745 N N . SER A 1 95 ? -18.355 6.000 13.986 1.00 69.50 95 SER A N 1
ATOM 746 C CA . SER A 1 95 ? -18.919 6.946 14.955 1.00 69.50 95 SER A CA 1
ATOM 747 C C . SER A 1 95 ? -20.446 6.893 14.979 1.00 69.50 95 SER A C 1
ATOM 749 O O . SER A 1 95 ? -21.039 6.878 16.055 1.00 69.50 95 SER A O 1
ATOM 751 N N . SER A 1 96 ? -21.086 6.812 13.809 1.00 73.56 96 SER A N 1
ATOM 752 C CA . SER A 1 96 ? -22.542 6.715 13.702 1.00 73.56 96 SER A CA 1
ATOM 753 C C . SER A 1 96 ? -23.085 5.396 14.259 1.00 73.56 96 SER A C 1
ATOM 755 O O . SER A 1 96 ? -24.098 5.409 14.955 1.00 73.56 96 SER A O 1
ATOM 757 N N . ASP A 1 97 ? -22.433 4.267 13.975 1.00 74.31 97 ASP A N 1
ATOM 758 C CA . ASP A 1 97 ? -22.845 2.950 14.469 1.00 74.31 97 ASP A CA 1
ATOM 759 C C . ASP A 1 97 ? -22.657 2.854 15.993 1.00 74.31 97 ASP A C 1
ATOM 761 O O . ASP A 1 97 ? -23.511 2.307 16.691 1.00 74.31 97 ASP A O 1
ATOM 765 N N . PHE A 1 98 ? -21.594 3.460 16.538 1.00 71.00 98 PHE A N 1
ATOM 766 C CA . PHE A 1 98 ? -21.401 3.569 17.987 1.00 71.00 98 PHE A CA 1
ATOM 767 C C . PHE A 1 98 ? -22.452 4.450 18.658 1.00 71.00 98 PHE A C 1
ATOM 769 O O . PHE A 1 98 ? -22.934 4.101 19.738 1.00 71.00 98 PHE A O 1
ATOM 776 N N . LEU A 1 99 ? -22.831 5.568 18.033 1.00 71.25 99 LEU A N 1
ATOM 777 C CA . LEU A 1 99 ? -23.899 6.425 18.542 1.00 71.25 99 LEU A CA 1
ATOM 778 C C . LEU A 1 99 ? -25.235 5.668 18.573 1.00 71.25 99 LEU A C 1
ATOM 780 O O . LEU A 1 99 ? -25.948 5.734 19.567 1.00 71.25 99 LEU A O 1
ATOM 784 N N . ALA A 1 100 ? -25.533 4.880 17.536 1.00 70.25 100 ALA A N 1
ATOM 785 C CA . ALA A 1 100 ? -26.728 4.038 17.486 1.00 70.25 100 ALA A CA 1
ATOM 786 C C . ALA A 1 100 ? -26.705 2.887 18.513 1.00 70.25 100 ALA A C 1
ATOM 788 O O . ALA A 1 100 ? -27.748 2.509 19.047 1.00 70.25 100 ALA A O 1
ATOM 789 N N . ALA A 1 101 ? -25.527 2.325 18.806 1.00 68.44 101 ALA A N 1
ATOM 790 C CA . ALA A 1 101 ? -25.354 1.266 19.802 1.00 68.44 101 ALA A CA 1
ATOM 791 C C . ALA A 1 101 ? -25.398 1.784 21.253 1.00 68.44 101 ALA A C 1
ATOM 793 O O . ALA A 1 101 ? -25.723 1.032 22.178 1.00 68.44 101 ALA A O 1
ATOM 794 N N . SER A 1 102 ? -25.084 3.063 21.460 1.00 68.81 102 SER A N 1
ATOM 795 C CA . SER A 1 102 ? -25.135 3.720 22.763 1.00 68.81 102 SER A CA 1
ATOM 796 C C . SER A 1 102 ? -26.593 4.021 23.102 1.00 68.81 102 SER A C 1
ATOM 798 O O . SER A 1 102 ? -27.165 5.000 22.636 1.00 68.81 102 SER A O 1
ATOM 800 N N . LYS A 1 103 ? -27.228 3.166 23.913 1.00 72.75 103 LYS A N 1
ATOM 801 C CA . LYS A 1 103 ? -28.639 3.298 24.338 1.00 72.75 103 LYS A CA 1
ATOM 802 C C . LYS A 1 103 ? -28.872 4.455 25.334 1.00 72.75 103 LYS A C 1
ATOM 804 O O . LYS A 1 103 ? -29.617 4.293 26.295 1.00 72.75 103 LYS A O 1
ATOM 809 N N . GLY A 1 104 ? -28.196 5.587 25.150 1.00 75.06 104 GLY A N 1
ATOM 810 C CA . GLY A 1 104 ? -28.213 6.746 26.042 1.00 75.06 104 GLY A CA 1
ATOM 811 C C . GLY A 1 104 ? -26.837 7.395 26.214 1.00 75.06 104 GLY A C 1
ATOM 812 O O . GLY A 1 104 ? -25.804 6.783 25.931 1.00 75.06 104 GLY A O 1
ATOM 813 N N . GLU A 1 105 ? -26.847 8.634 26.710 1.00 78.00 105 GLU A N 1
ATOM 814 C CA . GLU A 1 105 ? -25.662 9.483 26.902 1.00 78.00 105 GLU A CA 1
ATOM 815 C C . GLU A 1 105 ? -24.597 8.815 27.787 1.00 78.00 105 GLU A C 1
ATOM 817 O O . GLU A 1 105 ? -23.418 8.820 27.448 1.00 78.00 105 GLU A O 1
ATOM 822 N N . ASP A 1 106 ? -24.999 8.138 28.865 1.00 77.94 106 ASP A N 1
ATOM 823 C CA . ASP A 1 106 ? -24.061 7.507 29.807 1.00 77.94 106 ASP A CA 1
ATOM 824 C C . ASP A 1 106 ? -23.202 6.410 29.154 1.00 77.94 106 ASP A C 1
ATOM 826 O O . ASP A 1 106 ? -22.007 6.272 29.429 1.00 77.94 106 ASP A O 1
ATOM 830 N N . HIS A 1 107 ? -23.785 5.627 28.240 1.00 77.81 107 HIS A N 1
ATOM 831 C CA . HIS A 1 107 ? -23.043 4.612 27.490 1.00 77.81 107 HIS A CA 1
ATOM 832 C C . HIS A 1 107 ? -22.087 5.244 26.481 1.00 77.81 107 HIS A C 1
ATOM 834 O O . HIS A 1 107 ? -20.968 4.758 26.310 1.00 77.81 107 HIS A O 1
ATOM 840 N N . TYR A 1 108 ? -22.503 6.349 25.865 1.00 79.19 108 TYR A N 1
ATOM 841 C CA . TYR A 1 108 ? -21.665 7.103 24.946 1.00 79.19 108 TYR A CA 1
ATOM 842 C C . TYR A 1 108 ? -20.456 7.718 25.668 1.00 79.19 108 TYR A C 1
ATOM 844 O O . TYR A 1 108 ? -19.325 7.585 25.199 1.00 79.19 108 TYR A O 1
ATOM 852 N N . GLN A 1 109 ? -20.652 8.277 26.865 1.00 81.12 109 GLN A N 1
ATOM 853 C CA . GLN A 1 109 ? -19.568 8.814 27.693 1.00 81.12 109 GLN A CA 1
ATOM 854 C C . GLN A 1 109 ? -18.540 7.741 28.085 1.00 81.12 109 GLN A C 1
ATOM 856 O O . GLN A 1 109 ? -17.334 7.982 28.005 1.00 81.12 109 GLN A O 1
ATOM 861 N N . ASN A 1 110 ? -18.984 6.523 28.416 1.00 80.69 110 ASN A N 1
ATOM 862 C CA . ASN A 1 110 ? -18.073 5.400 28.675 1.00 80.69 110 ASN A CA 1
ATOM 863 C C . ASN A 1 110 ? -17.225 5.045 27.442 1.00 80.69 110 ASN A C 1
ATOM 865 O O . ASN A 1 110 ? -16.025 4.791 27.561 1.00 80.69 110 ASN A O 1
ATOM 869 N N . VAL A 1 111 ? -17.825 5.061 26.248 1.00 77.62 111 VAL A N 1
ATOM 870 C CA . VAL A 1 111 ? -17.100 4.835 24.988 1.00 77.62 111 VAL A CA 1
ATOM 871 C C . VAL A 1 111 ? -16.067 5.937 24.755 1.00 77.62 111 VAL A C 1
ATOM 873 O O . VAL A 1 111 ? -14.913 5.626 24.460 1.00 77.62 111 VAL A O 1
ATOM 876 N N . LEU A 1 112 ? -16.435 7.209 24.943 1.00 81.56 112 LEU A N 1
ATOM 877 C CA . LEU A 1 112 ? -15.514 8.339 24.785 1.00 81.56 112 LEU A CA 1
ATOM 878 C C . LEU A 1 112 ? -14.303 8.234 25.721 1.00 81.56 112 LEU A C 1
ATOM 880 O O . LEU A 1 112 ? -13.175 8.474 25.290 1.00 81.56 112 LEU A O 1
ATOM 884 N N . GLN A 1 11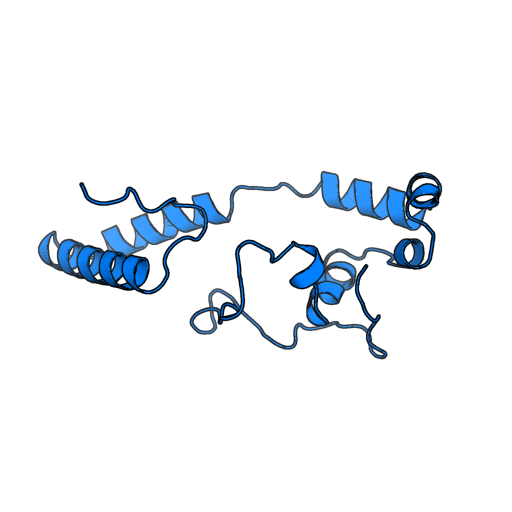3 ? -14.507 7.814 26.973 1.00 83.44 113 GLN A N 1
ATOM 885 C CA . GLN A 1 113 ? -13.411 7.602 27.924 1.00 83.44 113 GLN A CA 1
ATOM 886 C C . GLN A 1 113 ? -12.452 6.494 27.471 1.00 83.44 113 GLN A C 1
ATOM 888 O O . GLN A 1 113 ? -11.232 6.653 27.569 1.00 83.44 113 GLN A O 1
ATOM 893 N N . VAL A 1 114 ? -12.978 5.381 26.949 1.00 81.31 114 VAL A N 1
ATOM 894 C CA . VAL A 1 114 ? -12.153 4.285 26.416 1.00 81.31 114 VAL A CA 1
ATOM 895 C C . VAL A 1 114 ? -11.374 4.737 25.180 1.00 81.31 114 VAL A C 1
ATOM 897 O O . VAL A 1 114 ? -10.180 4.453 25.087 1.00 81.31 114 VAL A O 1
ATOM 900 N N . VAL A 1 115 ? -12.012 5.474 24.266 1.00 77.38 115 VAL A N 1
ATOM 901 C CA . VAL A 1 115 ? -11.364 6.020 23.063 1.00 77.38 115 VAL A CA 1
ATOM 902 C C . VAL A 1 115 ? -10.248 6.996 23.433 1.00 77.38 115 VAL A C 1
ATOM 904 O O . VAL A 1 115 ? -9.148 6.897 22.891 1.00 77.38 115 VAL A O 1
ATOM 907 N N . GLU A 1 116 ? -10.481 7.911 24.377 1.00 80.81 116 GLU A N 1
ATOM 908 C CA . GLU A 1 116 ? -9.450 8.863 24.800 1.00 80.81 116 GLU A CA 1
ATOM 909 C C . GLU A 1 116 ? -8.281 8.157 25.499 1.00 80.81 116 GLU A C 1
ATOM 911 O O . GLU A 1 116 ? -7.120 8.482 25.240 1.00 80.81 116 GLU A O 1
ATOM 916 N N . LYS A 1 117 ? -8.556 7.134 26.317 1.00 82.44 117 LYS A N 1
ATOM 917 C CA . LYS A 1 117 ? -7.514 6.302 26.933 1.00 82.44 117 LYS A CA 1
ATOM 918 C C . LYS A 1 117 ? -6.672 5.563 25.886 1.00 82.44 117 LYS A C 1
ATOM 920 O O . LYS A 1 117 ? -5.449 5.544 26.000 1.00 82.44 117 LYS A O 1
ATOM 925 N N . ASP A 1 118 ? -7.298 4.981 24.864 1.00 78.56 118 ASP A N 1
ATOM 926 C CA . ASP A 1 118 ? -6.607 4.307 23.752 1.00 78.56 118 ASP A CA 1
ATOM 927 C C . ASP A 1 118 ? -5.746 5.310 22.954 1.00 78.56 118 ASP A C 1
ATOM 929 O O . ASP A 1 118 ? -4.562 5.069 22.708 1.00 78.56 118 ASP A O 1
ATOM 933 N N . ARG A 1 119 ? -6.271 6.518 22.696 1.00 74.38 119 ARG A N 1
ATOM 934 C CA . ARG A 1 119 ? -5.543 7.619 22.039 1.00 74.38 119 ARG A CA 1
ATOM 935 C C . ARG A 1 119 ? -4.310 8.087 22.818 1.00 74.38 119 ARG A C 1
ATOM 937 O O . ARG A 1 119 ? -3.328 8.511 22.208 1.00 74.38 119 ARG A O 1
ATOM 944 N N . GLN A 1 120 ? -4.349 8.041 24.149 1.00 77.62 120 GLN A N 1
ATOM 945 C CA . GLN A 1 120 ? -3.193 8.351 24.999 1.00 77.62 120 GLN A CA 1
ATOM 946 C C . GLN A 1 120 ? -2.127 7.248 24.959 1.00 77.62 120 GLN A C 1
ATOM 948 O O . GLN A 1 120 ? -0.937 7.552 25.018 1.00 77.62 120 GLN A O 1
ATOM 953 N N . GLN A 1 121 ? -2.537 5.981 24.830 1.00 76.31 121 GLN A N 1
ATOM 954 C CA . GLN A 1 121 ? -1.622 4.840 24.708 1.00 76.31 121 GLN A CA 1
ATOM 955 C C . GLN A 1 121 ? -0.956 4.761 23.330 1.00 76.31 121 GLN A C 1
ATOM 957 O O . GLN A 1 121 ? 0.176 4.291 23.225 1.00 76.31 121 GLN A O 1
ATOM 962 N N . GLN A 1 122 ? -1.633 5.240 22.283 1.00 69.69 122 GLN A N 1
ATOM 963 C CA . GLN A 1 122 ? -1.116 5.306 20.916 1.00 69.69 122 GLN A CA 1
ATOM 964 C C . GLN A 1 122 ? -0.953 6.767 20.462 1.00 69.69 122 GLN A C 1
ATOM 966 O O . GLN A 1 122 ? -1.750 7.274 19.664 1.00 69.69 122 GLN A O 1
ATOM 971 N N . PRO A 1 123 ? 0.072 7.481 20.967 1.00 64.56 123 PRO A N 1
ATOM 972 C CA . PRO A 1 123 ? 0.271 8.882 20.639 1.00 64.56 123 PRO A CA 1
ATOM 973 C C . PRO A 1 123 ? 0.540 9.043 19.143 1.00 64.56 123 PRO A C 1
ATOM 975 O O . PRO A 1 123 ? 1.437 8.429 18.565 1.00 64.56 123 PRO A O 1
ATOM 978 N N . ASN A 1 124 ? -0.242 9.911 18.506 1.00 65.06 124 ASN A N 1
ATOM 979 C CA . ASN A 1 124 ? -0.036 10.246 17.108 1.00 65.06 124 ASN A CA 1
ATOM 980 C C . ASN A 1 124 ? 1.310 10.971 16.956 1.00 65.06 124 ASN A C 1
ATOM 982 O O . ASN A 1 124 ? 1.447 12.104 17.414 1.00 65.06 124 ASN A O 1
ATOM 986 N N . LEU A 1 125 ? 2.271 10.341 16.274 1.00 62.22 125 LEU A N 1
ATOM 987 C CA . LEU A 1 125 ? 3.623 10.874 16.059 1.00 62.22 125 LEU A CA 1
ATOM 988 C C . LEU A 1 125 ? 3.637 12.243 15.352 1.00 62.22 125 LEU A C 1
ATOM 990 O O . LEU A 1 125 ? 4.609 12.984 15.469 1.00 62.22 125 LEU A O 1
ATOM 994 N N . ARG A 1 126 ? 2.562 12.603 14.633 1.00 58.28 126 ARG A N 1
ATOM 995 C CA . ARG A 1 126 ? 2.416 13.912 13.972 1.00 58.28 126 ARG A CA 1
ATOM 996 C C . ARG A 1 126 ? 1.866 15.002 14.887 1.00 58.28 126 ARG A C 1
ATOM 998 O O . ARG A 1 126 ? 1.972 16.181 14.554 1.00 58.28 126 ARG A O 1
ATOM 1005 N N . LYS A 1 127 ? 1.267 14.648 16.027 1.00 59.72 127 LYS A N 1
ATOM 1006 C CA . LYS A 1 127 ? 0.875 15.637 17.030 1.00 59.72 127 LYS A CA 1
ATOM 1007 C C . LYS A 1 127 ? 2.129 15.992 17.821 1.00 59.72 127 LYS A C 1
ATOM 1009 O O . LYS A 1 127 ? 2.554 15.226 18.680 1.00 59.72 127 LYS A O 1
ATOM 1014 N N . ARG A 1 128 ? 2.723 17.157 17.535 1.00 51.69 128 ARG A N 1
ATOM 1015 C CA . ARG A 1 128 ? 3.706 17.754 18.449 1.00 51.69 128 ARG A CA 1
ATOM 1016 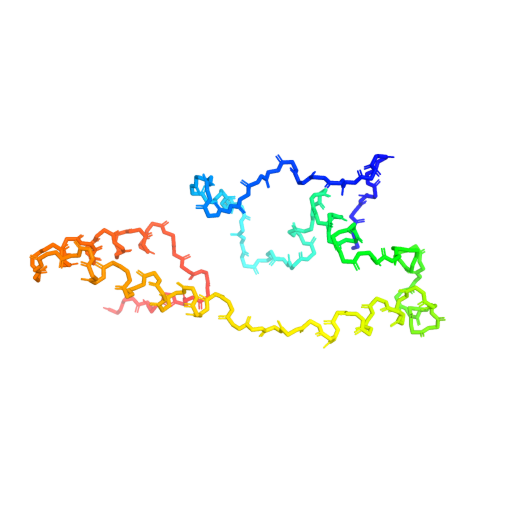C C . ARG A 1 128 ? 3.069 17.789 19.838 1.00 51.69 128 ARG A C 1
ATOM 1018 O O . ARG A 1 128 ? 1.946 18.284 19.972 1.00 51.69 128 ARG A O 1
ATOM 1025 N N . LYS A 1 129 ? 3.752 17.254 20.854 1.00 53.25 129 LYS A N 1
ATOM 1026 C CA . LYS A 1 129 ? 3.395 17.590 22.234 1.00 53.25 129 LYS A CA 1
ATOM 1027 C C . LYS A 1 129 ? 3.481 19.114 22.317 1.00 53.25 129 LYS A C 1
ATOM 1029 O O . LYS A 1 129 ? 4.507 19.681 21.959 1.00 53.25 129 LYS A O 1
ATOM 1034 N N . LYS A 1 130 ? 2.381 19.774 22.684 1.00 50.53 130 LYS A N 1
ATOM 1035 C CA . LYS A 1 130 ? 2.513 21.103 23.276 1.00 50.53 130 LYS A CA 1
ATOM 1036 C C . LYS A 1 130 ? 3.250 20.855 24.579 1.00 50.53 130 LYS A C 1
ATOM 1038 O O . LYS A 1 130 ? 2.756 20.078 25.396 1.00 50.53 130 LYS A O 1
ATOM 1043 N N . ASP A 1 131 ? 4.444 21.411 24.695 1.00 47.09 131 ASP A N 1
ATOM 1044 C CA . ASP A 1 131 ? 5.164 21.406 25.954 1.00 47.09 131 ASP A CA 1
ATOM 1045 C C . ASP A 1 131 ? 4.273 22.117 26.976 1.00 47.09 131 ASP A C 1
ATOM 1047 O O . ASP A 1 131 ? 3.736 23.193 26.702 1.00 47.09 131 ASP A O 1
ATOM 1051 N N . SER A 1 132 ? 3.994 21.432 28.082 1.00 47.38 132 SER A N 1
ATOM 1052 C CA . SER A 1 132 ? 3.261 22.014 29.197 1.00 47.38 132 SER A CA 1
ATOM 1053 C C . SER A 1 132 ? 4.177 23.042 29.851 1.00 47.38 132 SER A C 1
ATOM 1055 O O . SER A 1 132 ? 5.237 22.667 30.353 1.00 47.38 132 SER A O 1
ATOM 1057 N N . GLU A 1 133 ? 3.782 24.308 29.773 1.00 36.31 133 GLU A N 1
ATOM 1058 C CA . GLU A 1 133 ? 4.361 25.432 30.516 1.00 36.31 133 GLU A CA 1
ATOM 1059 C C . GLU A 1 133 ? 3.985 25.352 32.004 1.00 36.31 133 GLU A C 1
ATOM 1061 O O . GLU A 1 133 ? 2.843 24.912 32.298 1.00 36.31 133 GLU A O 1
#

Sequence (133 aa):
MLTVKPDTDVTIPTNRFGTEFGKPKFPTTITLSTTLSSLVGRDSWFIFHLLKLDSKFLTEDIEMWPECASYQEAAIKLQSLNVVNDCAERGVKLSSDFLAASKGEDHYQNVLQVVEKDRQQQPNLRKRKKDSE